Protein AF-A0A1R4IQX3-F1 (afdb_monomer_lite)

Structure (mmCIF, N/CA/C/O backbone):
data_AF-A0A1R4IQX3-F1
#
_entry.id   AF-A0A1R4IQX3-F1
#
loop_
_atom_site.group_PDB
_atom_site.id
_atom_site.type_symbol
_atom_site.label_atom_id
_atom_site.label_alt_id
_atom_site.label_comp_id
_atom_site.label_asym_id
_atom_site.label_entity_id
_atom_site.label_seq_id
_atom_site.pdbx_PDB_ins_code
_atom_site.Cartn_x
_atom_site.Cartn_y
_atom_site.Cartn_z
_atom_site.occupancy
_atom_site.B_iso_or_equiv
_atom_site.auth_seq_id
_atom_site.auth_comp_id
_atom_site.auth_asym_id
_atom_site.auth_atom_id
_atom_site.pdbx_PDB_model_num
ATOM 1 N N . MET A 1 1 ? -16.888 -7.785 -10.380 1.00 43.44 1 MET A N 1
ATOM 2 C CA . MET A 1 1 ? -16.012 -7.721 -9.189 1.00 43.44 1 MET A CA 1
ATOM 3 C C . MET A 1 1 ? -15.249 -9.032 -9.095 1.00 43.44 1 MET A C 1
ATOM 5 O O . MET A 1 1 ? -15.892 -10.069 -9.014 1.00 43.44 1 MET A O 1
ATOM 9 N N . LYS A 1 2 ? -13.913 -9.022 -9.199 1.00 46.88 2 LYS A N 1
ATOM 10 C CA . LYS A 1 2 ? -13.118 -10.229 -8.917 1.00 46.88 2 LYS A CA 1
ATOM 11 C C . LYS A 1 2 ? -13.210 -10.512 -7.416 1.00 46.88 2 LYS A C 1
ATOM 13 O O . LYS A 1 2 ? -13.004 -9.604 -6.617 1.00 46.88 2 LYS A O 1
ATOM 18 N N . TYR A 1 3 ? -13.562 -11.742 -7.061 1.00 51.34 3 TYR A N 1
ATOM 19 C CA . TYR A 1 3 ? -13.628 -12.204 -5.679 1.00 51.34 3 TYR A CA 1
ATOM 20 C C . TYR A 1 3 ? -12.227 -12.150 -5.062 1.00 51.34 3 TYR A C 1
ATOM 22 O O . TYR A 1 3 ? -11.325 -12.849 -5.522 1.00 51.34 3 TYR A O 1
ATOM 30 N N . VAL A 1 4 ? -12.046 -11.306 -4.047 1.00 56.22 4 VAL A N 1
ATOM 31 C CA . VAL A 1 4 ? -10.845 -11.320 -3.205 1.00 56.22 4 VAL A CA 1
ATOM 32 C C . VAL A 1 4 ? -10.936 -12.577 -2.347 1.00 56.22 4 VAL A C 1
ATOM 34 O O . VAL A 1 4 ? -11.919 -12.756 -1.622 1.00 56.22 4 VAL A O 1
ATOM 37 N N . LYS A 1 5 ? -9.969 -13.493 -2.467 1.00 57.38 5 LYS A N 1
ATOM 38 C CA . LYS A 1 5 ? -9.972 -14.710 -1.651 1.00 57.38 5 LYS A CA 1
ATOM 39 C C . LYS A 1 5 ? -9.778 -14.306 -0.194 1.00 57.38 5 LYS A C 1
ATOM 41 O O . LYS A 1 5 ? -8.991 -13.418 0.107 1.00 57.38 5 LYS A O 1
ATOM 46 N N . LYS A 1 6 ? -10.475 -14.966 0.732 1.00 54.78 6 LYS A N 1
ATOM 47 C CA . LYS A 1 6 ? -10.357 -14.688 2.176 1.00 54.78 6 LYS A CA 1
ATOM 48 C C . LYS A 1 6 ? -8.899 -14.760 2.662 1.00 54.78 6 LYS A C 1
ATOM 50 O O . LYS A 1 6 ? -8.510 -14.005 3.544 1.00 54.78 6 LYS A O 1
ATOM 55 N N . GLU A 1 7 ? -8.099 -15.621 2.038 1.00 54.00 7 GLU A N 1
ATOM 56 C CA . GLU A 1 7 ? -6.655 -15.768 2.257 1.00 54.00 7 GLU A CA 1
ATOM 57 C C . GLU A 1 7 ? -5.855 -14.504 1.883 1.00 54.00 7 GLU A C 1
ATOM 59 O O . GLU A 1 7 ? -4.935 -14.133 2.612 1.00 54.00 7 GLU A O 1
ATOM 64 N N . ASP A 1 8 ? -6.248 -13.785 0.823 1.00 56.62 8 ASP A N 1
ATOM 65 C CA . ASP A 1 8 ? -5.619 -12.519 0.408 1.00 56.62 8 ASP A CA 1
ATOM 66 C C . ASP A 1 8 ? -5.876 -11.398 1.424 1.00 56.62 8 ASP A C 1
ATOM 68 O O . ASP A 1 8 ? -5.043 -10.515 1.605 1.00 56.62 8 ASP A O 1
ATOM 72 N N . ILE A 1 9 ? -7.000 -11.457 2.144 1.00 55.66 9 ILE A N 1
ATOM 73 C CA . ILE A 1 9 ? -7.336 -10.510 3.222 1.00 55.66 9 ILE A CA 1
ATOM 74 C C . ILE A 1 9 ? -6.473 -10.779 4.468 1.00 55.66 9 ILE A C 1
ATOM 76 O O . ILE A 1 9 ? -6.210 -9.877 5.259 1.00 55.66 9 ILE A O 1
ATOM 80 N N . THR A 1 10 ? -6.000 -12.019 4.642 1.00 52.84 10 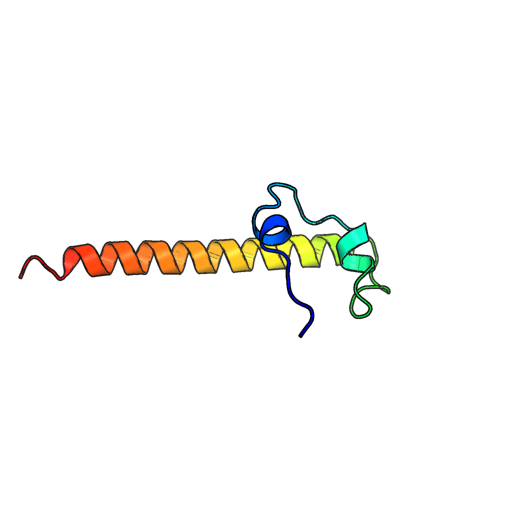THR A N 1
ATOM 81 C CA . THR A 1 10 ? -5.101 -12.409 5.743 1.00 52.84 10 THR A CA 1
ATOM 82 C C . THR A 1 10 ? -3.620 -12.246 5.417 1.00 52.84 10 THR A C 1
ATOM 84 O O . THR A 1 10 ? -2.772 -12.615 6.235 1.00 52.84 10 THR A O 1
ATOM 87 N N . ARG A 1 11 ? -3.282 -11.717 4.236 1.00 54.12 11 ARG A N 1
ATOM 88 C CA . ARG A 1 11 ? -1.895 -11.539 3.818 1.00 54.12 11 ARG A CA 1
ATOM 89 C C . ARG A 1 11 ? -1.215 -10.550 4.772 1.00 54.12 11 ARG A C 1
ATOM 91 O O . ARG A 1 11 ? -1.458 -9.353 4.735 1.00 54.12 11 ARG A O 1
ATOM 98 N N . LYS A 1 12 ? -0.364 -11.080 5.656 1.00 54.91 12 LYS A N 1
ATOM 99 C CA . LYS A 1 12 ? 0.446 -10.319 6.629 1.00 54.91 12 LYS A CA 1
ATOM 100 C C . LYS A 1 12 ? 1.615 -9.563 5.987 1.00 54.91 12 LYS A C 1
ATOM 102 O O . LYS A 1 12 ? 2.406 -8.956 6.700 1.00 54.91 12 LYS A O 1
ATOM 107 N N . HIS A 1 13 ? 1.788 -9.692 4.677 1.00 58.75 13 HIS A N 1
ATOM 108 C CA . HIS A 1 13 ? 2.944 -9.179 3.960 1.00 58.75 13 HIS A CA 1
ATOM 109 C C . HIS A 1 13 ? 2.615 -7.829 3.338 1.00 58.75 13 HIS A C 1
ATOM 111 O O . HIS A 1 13 ? 1.508 -7.626 2.842 1.00 58.75 13 HIS A O 1
ATOM 117 N N . ASP A 1 14 ? 3.588 -6.925 3.382 1.00 70.62 14 ASP A N 1
ATOM 118 C CA . ASP A 1 14 ? 3.515 -5.632 2.720 1.00 70.62 14 ASP A CA 1
ATOM 119 C C . ASP A 1 14 ? 3.187 -5.794 1.231 1.00 70.62 14 ASP A C 1
ATOM 121 O O . ASP A 1 14 ? 3.738 -6.663 0.552 1.00 70.62 14 ASP A O 1
ATOM 125 N N . VAL A 1 15 ? 2.299 -4.934 0.728 1.00 86.06 15 VAL A N 1
ATOM 126 C CA . VAL A 1 15 ? 2.075 -4.769 -0.712 1.00 86.06 15 VAL A CA 1
ATOM 127 C C . VAL A 1 15 ? 3.401 -4.370 -1.354 1.00 86.06 15 VAL A C 1
ATOM 129 O O . VAL A 1 15 ? 4.053 -3.434 -0.889 1.00 86.06 15 VAL A O 1
ATOM 132 N N . THR A 1 16 ? 3.797 -5.066 -2.417 1.00 91.06 16 THR A N 1
ATOM 133 C CA . THR A 1 16 ? 5.058 -4.799 -3.119 1.00 91.06 16 THR A CA 1
ATOM 134 C C . THR A 1 16 ? 4.873 -3.850 -4.304 1.00 91.06 16 THR A C 1
ATOM 136 O O . THR A 1 16 ? 3.802 -3.774 -4.908 1.00 91.06 16 THR A O 1
ATOM 139 N N . VAL A 1 17 ? 5.951 -3.163 -4.698 1.00 94.12 17 VAL A N 1
ATOM 140 C CA . VAL A 1 17 ? 5.988 -2.302 -5.898 1.00 94.12 17 VAL A CA 1
ATOM 141 C C . VAL A 1 17 ? 5.559 -3.061 -7.158 1.00 94.12 17 VAL A C 1
ATOM 143 O O . VAL A 1 17 ? 4.801 -2.534 -7.971 1.00 94.12 17 VAL A O 1
ATOM 146 N N . GLN A 1 18 ? 5.983 -4.320 -7.307 1.00 94.25 18 GLN A N 1
ATOM 147 C CA . GLN A 1 18 ? 5.61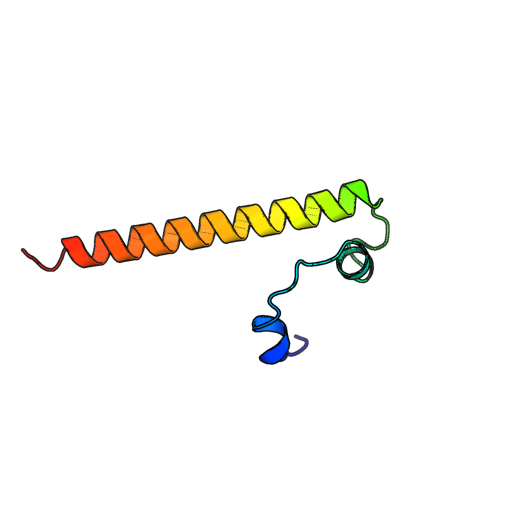1 -5.150 -8.456 1.00 94.25 18 GLN A CA 1
ATOM 148 C C . GLN A 1 18 ? 4.110 -5.442 -8.496 1.00 94.25 18 GLN A C 1
ATOM 150 O O . GLN A 1 18 ? 3.507 -5.397 -9.565 1.00 94.25 18 GLN A O 1
ATOM 155 N N . GLU A 1 19 ? 3.489 -5.696 -7.344 1.00 91.44 19 GLU A N 1
ATOM 156 C CA . GLU A 1 19 ? 2.043 -5.919 -7.259 1.00 91.44 19 GLU A CA 1
ATOM 157 C C . GLU A 1 19 ? 1.250 -4.650 -7.572 1.00 91.44 19 GLU A C 1
ATOM 159 O O . GLU A 1 19 ? 0.223 -4.732 -8.243 1.00 91.44 19 GLU A O 1
ATOM 164 N N . VAL A 1 20 ? 1.743 -3.477 -7.159 1.00 93.69 20 VAL A N 1
ATOM 165 C CA . VAL A 1 20 ? 1.144 -2.193 -7.552 1.00 93.69 20 VAL A CA 1
ATOM 166 C C . VAL A 1 20 ? 1.240 -2.003 -9.059 1.00 93.69 20 VAL A C 1
ATOM 168 O O . VAL A 1 20 ? 0.225 -1.768 -9.710 1.00 93.69 20 VAL A O 1
ATOM 171 N N . LYS A 1 21 ? 2.430 -2.176 -9.639 1.00 95.69 21 LYS A N 1
ATOM 172 C CA . LYS A 1 21 ? 2.661 -2.003 -11.082 1.00 95.69 21 LYS A CA 1
ATOM 173 C C . LYS A 1 21 ? 1.971 -3.074 -11.935 1.00 95.69 21 LYS A C 1
ATOM 175 O O . LYS A 1 21 ? 1.712 -2.841 -13.110 1.00 95.69 21 LYS A O 1
ATOM 180 N N . ALA A 1 22 ? 1.605 -4.220 -11.361 1.00 95.06 22 ALA A N 1
ATOM 181 C CA . ALA A 1 22 ? 0.780 -5.222 -12.036 1.00 95.06 22 ALA A CA 1
ATOM 182 C C . ALA A 1 22 ? -0.673 -4.752 -12.259 1.00 95.06 22 ALA A C 1
ATOM 184 O O . ALA A 1 22 ? -1.393 -5.334 -13.075 1.00 95.06 22 ALA A O 1
ATOM 185 N N . ILE A 1 23 ? -1.123 -3.701 -11.563 1.00 93.06 23 ILE A N 1
ATOM 186 C CA . ILE A 1 23 ? -2.435 -3.089 -11.782 1.00 93.06 23 ILE A CA 1
ATOM 187 C C . ILE A 1 23 ? -2.337 -2.163 -13.006 1.00 93.06 23 ILE A C 1
ATOM 189 O O . ILE A 1 23 ? -1.529 -1.236 -12.989 1.00 93.06 23 ILE A O 1
ATOM 193 N N . PRO A 1 24 ? -3.193 -2.321 -14.040 1.00 95.69 24 PRO A N 1
ATOM 194 C CA . PRO A 1 24 ? -3.109 -1.522 -15.271 1.00 95.69 24 PRO A CA 1
ATOM 195 C C . PRO A 1 24 ? -3.087 -0.003 -15.049 1.00 95.69 24 PRO A C 1
ATOM 197 O O . PRO A 1 24 ? -2.428 0.723 -15.785 1.00 95.69 24 PRO A O 1
ATOM 200 N N . MET A 1 25 ? -3.769 0.471 -14.004 1.00 94.81 25 MET A N 1
ATOM 201 C CA . MET A 1 25 ? -3.794 1.880 -13.604 1.00 94.81 25 MET A CA 1
ATOM 202 C C . MET A 1 25 ? -2.415 2.420 -13.196 1.00 94.81 25 MET A C 1
ATOM 204 O O . MET A 1 25 ? -2.135 3.584 -13.453 1.00 94.81 25 MET A O 1
ATOM 208 N N . PHE A 1 26 ? -1.558 1.589 -12.599 1.00 96.06 26 PHE A N 1
ATOM 209 C CA . PHE A 1 26 ? -0.246 1.979 -12.069 1.00 96.06 26 PHE A CA 1
ATOM 210 C C . PHE A 1 26 ? 0.920 1.366 -12.854 1.00 96.06 26 PHE A C 1
ATOM 212 O O . PHE A 1 26 ? 2.074 1.532 -12.478 1.00 96.06 26 PHE A O 1
ATOM 219 N N . ALA A 1 27 ? 0.657 0.669 -13.962 1.00 96.06 27 ALA A N 1
ATOM 220 C CA . ALA A 1 27 ? 1.694 -0.028 -14.728 1.00 96.06 27 ALA A CA 1
ATOM 221 C C . ALA A 1 27 ? 2.792 0.898 -15.276 1.00 96.06 27 ALA A C 1
ATOM 223 O O . ALA A 1 27 ? 3.928 0.473 -15.470 1.00 96.06 27 ALA A O 1
ATOM 224 N N . HIS A 1 28 ? 2.456 2.168 -15.505 1.00 97.06 28 HIS A N 1
ATOM 225 C CA . HIS A 1 28 ? 3.370 3.190 -16.009 1.00 97.06 28 HIS A CA 1
ATOM 226 C C . HIS A 1 28 ? 4.150 3.916 -14.902 1.00 97.06 28 HIS A C 1
ATOM 228 O O . HIS A 1 28 ? 4.949 4.797 -15.211 1.00 97.06 28 HIS A O 1
ATOM 234 N N . PHE A 1 29 ? 3.914 3.582 -13.631 1.00 97.81 29 PHE A N 1
ATOM 235 C CA . PHE A 1 29 ? 4.574 4.250 -12.516 1.00 97.81 29 PHE A CA 1
ATOM 236 C C . PHE A 1 29 ? 6.044 3.834 -12.412 1.00 97.81 29 PHE A C 1
ATOM 238 O O . PHE A 1 29 ? 6.412 2.667 -12.627 1.00 97.81 29 PHE A O 1
ATOM 245 N N . THR A 1 30 ? 6.888 4.791 -12.028 1.00 98.00 30 THR A N 1
ATOM 246 C CA . THR A 1 30 ? 8.225 4.474 -11.521 1.00 98.00 30 THR A CA 1
ATOM 247 C C . THR A 1 30 ? 8.114 3.729 -10.193 1.00 98.00 30 THR A C 1
ATOM 249 O O . THR A 1 30 ? 7.039 3.651 -9.587 1.00 98.00 30 THR A O 1
ATOM 252 N N . ASP A 1 31 ? 9.216 3.143 -9.741 1.00 97.19 31 ASP A N 1
ATOM 253 C CA . ASP A 1 31 ? 9.210 2.415 -8.476 1.00 97.19 31 ASP A CA 1
ATOM 254 C C . ASP A 1 31 ? 8.929 3.375 -7.306 1.00 97.19 31 ASP A C 1
ATOM 256 O O . ASP A 1 31 ? 8.118 3.055 -6.442 1.00 97.19 31 ASP A O 1
ATOM 260 N N . GLU A 1 32 ? 9.448 4.607 -7.353 1.00 97.75 32 GLU A N 1
ATOM 261 C CA . GLU A 1 32 ? 9.194 5.645 -6.345 1.00 97.75 32 GLU A CA 1
ATOM 262 C C . GLU A 1 32 ? 7.713 6.051 -6.284 1.00 97.75 32 GLU A C 1
ATOM 264 O O . GLU A 1 32 ? 7.154 6.224 -5.198 1.00 97.75 32 GLU A O 1
ATOM 269 N N . GLN A 1 33 ? 7.060 6.172 -7.445 1.00 97.75 33 GLN A N 1
ATOM 270 C CA . GLN A 1 33 ? 5.629 6.474 -7.532 1.00 97.75 33 GLN A CA 1
ATOM 271 C C . GLN A 1 33 ? 4.777 5.308 -7.015 1.00 97.75 33 GLN A C 1
ATOM 273 O O . GLN A 1 33 ? 3.781 5.514 -6.323 1.00 97.75 33 GLN A O 1
ATOM 278 N N . ALA A 1 34 ? 5.163 4.068 -7.317 1.00 96.88 34 ALA A N 1
ATOM 279 C CA . ALA A 1 34 ? 4.480 2.888 -6.799 1.00 96.88 34 ALA A CA 1
ATOM 280 C C . ALA A 1 34 ? 4.636 2.762 -5.273 1.00 96.88 34 ALA A C 1
ATOM 282 O O . ALA A 1 34 ? 3.675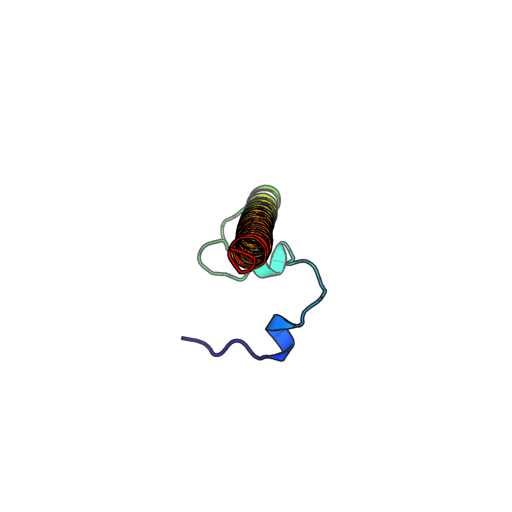 2.427 -4.580 1.00 96.88 34 ALA A O 1
ATOM 283 N N . GLU A 1 35 ? 5.809 3.086 -4.728 1.00 95.69 35 GLU A N 1
ATOM 284 C CA . GLU A 1 35 ? 6.005 3.182 -3.282 1.00 95.69 35 GLU A CA 1
ATOM 285 C C . GLU A 1 35 ? 5.142 4.272 -2.645 1.00 95.69 35 GLU A C 1
ATOM 287 O O . GLU A 1 35 ? 4.634 4.085 -1.538 1.00 95.69 35 GLU A O 1
ATOM 292 N N . GLU A 1 36 ? 4.954 5.405 -3.325 1.00 96.88 36 GLU A N 1
ATOM 293 C CA . GLU A 1 36 ? 4.064 6.462 -2.851 1.00 96.88 36 GLU A CA 1
ATOM 294 C C . GLU A 1 36 ? 2.623 5.961 -2.739 1.00 96.88 36 GLU A C 1
ATOM 296 O O . GLU A 1 36 ? 2.014 6.131 -1.685 1.00 96.88 36 GLU A O 1
ATOM 301 N N . VAL A 1 37 ? 2.122 5.229 -3.740 1.00 95.00 37 VAL A N 1
ATOM 302 C CA . VAL A 1 37 ? 0.800 4.581 -3.667 1.00 95.00 37 VAL A CA 1
ATOM 303 C C . VAL A 1 37 ? 0.699 3.669 -2.445 1.00 95.00 37 VAL A C 1
ATOM 305 O O . VAL A 1 37 ? -0.291 3.730 -1.712 1.00 95.00 37 VAL A O 1
ATOM 308 N N . ILE A 1 38 ? 1.723 2.848 -2.188 1.00 93.69 38 ILE A N 1
ATOM 309 C CA . ILE A 1 38 ? 1.744 1.945 -1.028 1.00 93.69 38 ILE A CA 1
ATOM 310 C C . ILE A 1 38 ? 1.667 2.747 0.274 1.00 93.69 38 ILE A C 1
ATOM 312 O O . ILE A 1 38 ? 0.856 2.421 1.144 1.00 93.69 38 ILE A O 1
ATOM 316 N N . ARG A 1 39 ? 2.477 3.805 0.408 1.00 93.38 39 ARG A N 1
ATOM 317 C CA . ARG A 1 39 ? 2.470 4.685 1.586 1.00 93.38 39 ARG A CA 1
ATOM 318 C C . ARG A 1 39 ? 1.105 5.336 1.781 1.00 93.38 39 ARG A C 1
ATOM 320 O O . ARG A 1 39 ? 0.554 5.255 2.874 1.00 93.38 39 ARG A O 1
ATOM 327 N N . THR A 1 40 ? 0.526 5.898 0.724 1.00 95.00 40 THR A N 1
ATOM 328 C CA . THR A 1 40 ? -0.791 6.537 0.768 1.00 95.00 40 THR A CA 1
ATOM 329 C C . THR A 1 40 ? -1.871 5.566 1.237 1.00 95.00 40 THR A C 1
ATOM 331 O O . THR A 1 40 ? -2.633 5.892 2.146 1.00 95.00 40 THR A O 1
ATOM 334 N N . VAL A 1 41 ? -1.921 4.352 0.677 1.00 91.94 41 VAL A N 1
ATOM 335 C CA . VAL A 1 41 ? -2.900 3.333 1.086 1.00 91.94 41 VAL A CA 1
ATOM 336 C C . VAL A 1 41 ? -2.719 2.951 2.556 1.00 91.94 41 VAL A C 1
ATOM 338 O O . VAL A 1 41 ? -3.711 2.879 3.282 1.00 91.94 41 VAL A O 1
ATOM 341 N N . LYS A 1 42 ? -1.477 2.763 3.024 1.00 89.75 42 LYS A N 1
ATOM 342 C CA . LYS A 1 42 ? -1.190 2.483 4.442 1.00 89.75 42 LYS A CA 1
ATOM 343 C C . LYS A 1 42 ? -1.708 3.597 5.350 1.00 89.75 42 LYS A C 1
ATOM 345 O O . LYS A 1 42 ? -2.454 3.310 6.282 1.00 89.75 42 LYS A O 1
ATOM 350 N N . THR A 1 43 ? -1.409 4.854 5.025 1.00 92.56 43 THR A N 1
ATOM 351 C CA . THR A 1 43 ? -1.885 6.010 5.795 1.00 92.56 43 THR A CA 1
ATOM 352 C C . THR A 1 43 ? -3.413 6.080 5.836 1.00 92.56 43 THR A C 1
ATOM 354 O O . THR A 1 43 ? -3.989 6.298 6.898 1.00 92.56 43 THR A O 1
ATOM 357 N N . PHE A 1 44 ? -4.103 5.835 4.716 1.00 94.00 44 PHE A N 1
ATOM 358 C CA . PHE A 1 44 ? -5.570 5.799 4.709 1.00 94.00 44 PHE A CA 1
ATOM 359 C C . PHE A 1 44 ? -6.138 4.708 5.624 1.00 94.00 44 PHE A C 1
ATOM 361 O O . PHE A 1 44 ? -7.109 4.954 6.343 1.00 94.00 44 PHE A O 1
ATOM 368 N N . VAL A 1 45 ? -5.538 3.515 5.619 1.00 89.88 45 VAL A N 1
ATOM 369 C CA . VAL A 1 45 ? -5.963 2.403 6.482 1.00 89.88 45 VAL A CA 1
ATOM 370 C C . VAL A 1 45 ? -5.715 2.722 7.958 1.00 89.88 45 VAL A C 1
ATOM 372 O O . VAL A 1 45 ? -6.580 2.443 8.788 1.00 89.88 45 VAL A O 1
ATOM 375 N N . GLU A 1 46 ? -4.581 3.339 8.290 1.00 89.56 46 GLU A N 1
ATOM 376 C CA . GLU A 1 46 ? -4.269 3.788 9.652 1.00 89.56 46 GLU A CA 1
ATOM 377 C C . GLU A 1 46 ? -5.294 4.808 10.154 1.00 89.56 46 GLU A C 1
ATOM 379 O O . GLU A 1 46 ? -5.871 4.608 11.224 1.00 89.56 46 GLU A O 1
ATOM 384 N N . ILE A 1 47 ? -5.610 5.830 9.351 1.00 94.31 47 ILE A N 1
ATOM 385 C CA . ILE A 1 47 ? -6.638 6.827 9.688 1.00 94.31 47 ILE A CA 1
ATOM 386 C C . ILE A 1 47 ? -7.994 6.148 9.909 1.00 94.31 47 ILE A C 1
ATOM 388 O O . ILE A 1 47 ? -8.660 6.402 10.913 1.00 94.31 47 ILE A O 1
ATOM 392 N N . ALA A 1 48 ? -8.407 5.255 9.004 1.00 91.38 48 ALA A N 1
ATOM 393 C CA . ALA A 1 48 ? -9.675 4.542 9.132 1.00 91.38 48 ALA A CA 1
ATOM 394 C C . A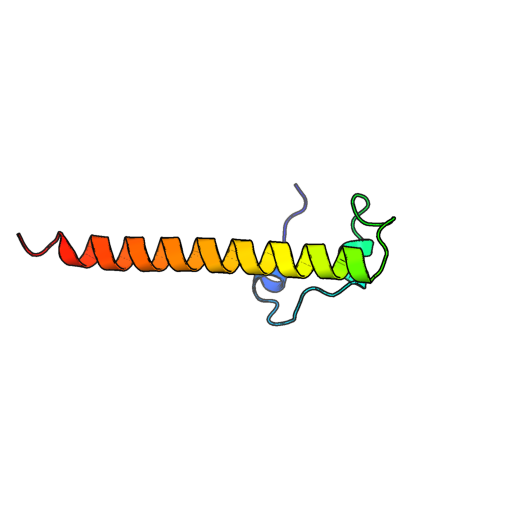LA A 1 48 ? -9.731 3.697 10.418 1.00 91.38 48 ALA A C 1
ATOM 396 O O . ALA A 1 48 ? -10.748 3.692 11.119 1.00 91.38 48 ALA A O 1
ATOM 397 N N . LEU A 1 49 ? -8.629 3.024 10.762 1.00 88.69 49 LEU A N 1
ATOM 398 C CA . LEU A 1 49 ? -8.515 2.238 11.986 1.00 88.69 49 LEU A CA 1
ATOM 399 C C . LEU A 1 49 ? -8.563 3.121 13.238 1.00 88.69 49 LEU A C 1
ATOM 401 O O . LEU A 1 49 ? -9.226 2.761 14.212 1.00 88.69 49 LEU A O 1
ATOM 405 N N . GLU A 1 50 ? -7.887 4.268 13.231 1.00 91.31 50 GLU A N 1
ATOM 406 C CA . GLU A 1 50 ? -7.954 5.236 14.326 1.00 91.31 50 GLU A CA 1
ATOM 407 C C . GLU A 1 50 ? -9.366 5.785 14.520 1.00 91.31 50 GLU A C 1
ATOM 409 O O . GLU A 1 50 ? -9.857 5.831 15.650 1.00 91.31 50 GLU A O 1
ATOM 414 N N . CYS A 1 51 ? -10.045 6.159 13.434 1.00 92.75 51 CYS A N 1
ATOM 415 C CA . CYS A 1 51 ? -11.437 6.594 13.478 1.00 92.75 51 CYS A CA 1
ATOM 416 C C . CYS A 1 51 ? -12.336 5.511 14.083 1.00 92.75 51 CYS A C 1
ATOM 418 O O . CYS A 1 51 ? -13.132 5.807 14.974 1.00 92.75 51 CYS A O 1
ATOM 420 N N . TYR A 1 52 ? -12.172 4.256 13.658 1.00 90.25 52 TYR A N 1
ATOM 421 C CA . TYR A 1 52 ? -12.920 3.127 14.207 1.00 90.25 52 TYR A CA 1
ATOM 422 C C . TYR A 1 52 ? -12.665 2.932 15.710 1.00 90.25 52 TYR A C 1
ATOM 424 O O . TYR A 1 52 ? -13.611 2.778 16.485 1.00 90.25 52 TYR A O 1
ATOM 432 N N . LYS A 1 53 ? -11.400 2.989 1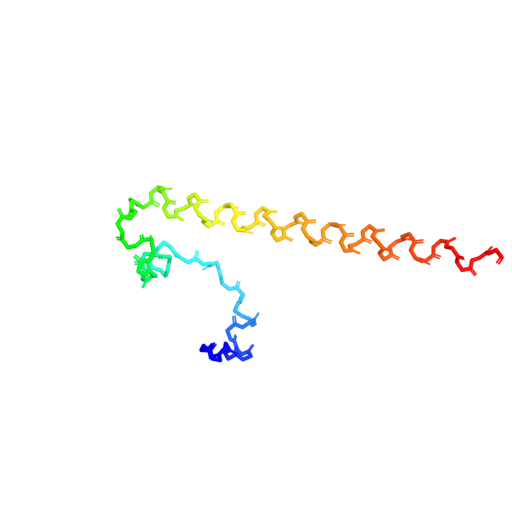6.151 1.00 90.06 53 LYS A N 1
ATOM 433 C CA . LYS A 1 53 ? -11.037 2.884 17.575 1.00 90.06 53 LYS A CA 1
ATOM 434 C C . LYS A 1 53 ? -11.672 4.006 18.401 1.00 90.06 53 LYS A C 1
ATOM 436 O O . LYS A 1 53 ? -12.335 3.715 19.393 1.00 90.06 53 LYS A O 1
ATOM 441 N N . LYS A 1 54 ? -11.563 5.258 17.942 1.00 90.25 54 LYS A N 1
ATOM 442 C CA . LYS A 1 54 ? -12.172 6.431 18.599 1.00 90.25 54 LYS A CA 1
ATOM 443 C C . LYS A 1 54 ? -13.697 6.319 18.689 1.00 90.25 54 LYS A C 1
ATOM 445 O O . LYS A 1 54 ? -14.277 6.656 19.717 1.00 90.25 54 LYS A O 1
ATOM 450 N N . GLN A 1 55 ? -14.362 5.816 17.646 1.00 88.19 55 GLN A N 1
ATOM 451 C CA . GLN A 1 55 ? -15.808 5.572 17.683 1.00 88.19 55 GLN A CA 1
ATOM 452 C C . GLN A 1 55 ? -16.182 4.510 18.720 1.00 88.19 55 GLN A C 1
ATOM 454 O O . GLN A 1 55 ? -17.129 4.710 19.478 1.00 88.19 55 GLN A O 1
ATOM 459 N N . LYS A 1 56 ? -15.425 3.411 18.795 1.00 83.88 56 LYS A N 1
ATOM 460 C CA . LYS A 1 56 ? -15.665 2.342 19.771 1.00 83.88 56 LYS A CA 1
ATOM 461 C C . LYS A 1 56 ? -15.448 2.814 21.215 1.00 83.88 56 LYS A C 1
ATOM 463 O O . LYS A 1 56 ? -16.239 2.478 22.090 1.00 83.88 56 LYS A O 1
ATOM 468 N N . GLU A 1 57 ? -14.418 3.623 21.457 1.00 80.62 57 GLU A N 1
ATOM 469 C CA . GLU A 1 57 ? -14.158 4.241 22.766 1.00 80.62 57 GLU A CA 1
ATOM 470 C C . GLU A 1 57 ? -15.273 5.211 23.181 1.00 80.62 57 GLU A C 1
ATOM 472 O O . GLU A 1 57 ? -15.677 5.225 24.342 1.00 80.62 57 GLU A O 1
ATOM 477 N N . ASN A 1 58 ? -15.813 5.986 22.237 1.00 70.50 58 ASN A N 1
ATOM 478 C CA . ASN A 1 58 ? -16.915 6.910 22.507 1.00 70.50 58 ASN A CA 1
ATOM 479 C C . ASN A 1 58 ? -18.262 6.193 22.700 1.00 70.50 58 ASN A C 1
ATOM 481 O O . ASN A 1 58 ? -19.084 6.658 23.485 1.00 70.50 58 ASN A O 1
ATOM 485 N N . GLN A 1 59 ? -18.488 5.050 22.045 1.00 62.41 59 GLN A N 1
ATOM 486 C CA . GLN A 1 59 ? -19.675 4.218 22.284 1.00 62.41 59 GLN A CA 1
ATOM 487 C C . GLN A 1 59 ? -19.675 3.593 23.686 1.00 62.41 59 GLN A C 1
ATOM 489 O O . GLN A 1 59 ? -20.732 3.516 24.300 1.00 62.41 59 GLN A O 1
ATOM 494 N N . GLY A 1 60 ? -18.507 3.218 24.222 1.00 58.22 60 GLY A N 1
ATOM 495 C CA . GLY A 1 60 ? -18.392 2.684 25.586 1.00 58.22 60 GLY A CA 1
ATOM 496 C C . GLY A 1 60 ? -18.620 3.710 26.703 1.00 58.22 60 GLY A C 1
ATOM 497 O O . GLY A 1 60 ? -18.901 3.313 27.825 1.00 58.22 60 GLY A O 1
ATOM 498 N N . LYS A 1 61 ? -18.523 5.016 26.415 1.00 55.06 61 LYS A N 1
ATOM 499 C CA . LYS A 1 61 ? -18.723 6.096 27.403 1.00 55.06 61 LYS A CA 1
ATOM 500 C C . LYS A 1 61 ? -20.167 6.603 27.502 1.00 55.06 61 LYS A C 1
ATOM 502 O O . LYS A 1 61 ? -20.494 7.275 28.470 1.00 55.06 61 LYS A O 1
ATOM 507 N N . ASN A 1 62 ? -21.021 6.300 26.522 1.00 54.12 62 ASN A N 1
ATOM 508 C CA . ASN A 1 62 ? -22.415 6.769 26.482 1.00 54.12 62 ASN A CA 1
ATOM 509 C C . ASN A 1 62 ? -23.425 5.774 27.081 1.00 54.12 62 ASN A C 1
ATOM 511 O O . ASN A 1 62 ? -24.616 6.066 27.096 1.00 54.12 62 ASN A O 1
ATOM 515 N N . THR A 1 63 ? -22.981 4.607 27.548 1.00 51.25 63 THR A N 1
ATOM 516 C CA . THR A 1 63 ? -23.835 3.585 28.182 1.00 51.25 63 THR A CA 1
ATOM 517 C C . THR A 1 63 ? -23.920 3.688 29.708 1.00 51.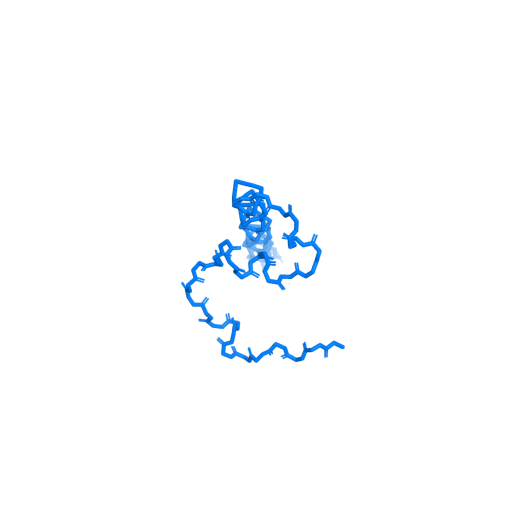25 63 THR A C 1
ATOM 519 O O . THR A 1 63 ? -24.654 2.908 30.304 1.00 51.25 63 THR A O 1
ATOM 522 N N . ASP A 1 64 ? -23.222 4.647 30.326 1.00 49.97 64 ASP A N 1
ATOM 523 C CA . ASP A 1 64 ? -23.192 4.864 31.784 1.00 49.97 64 ASP A CA 1
ATOM 524 C C . ASP A 1 64 ? -23.984 6.118 32.239 1.00 49.97 64 ASP A C 1
ATOM 526 O O . ASP A 1 64 ? -23.637 6.738 33.246 1.00 49.97 64 ASP A O 1
ATOM 530 N N . ILE A 1 65 ? -25.035 6.522 31.505 1.00 43.22 65 ILE A N 1
ATOM 531 C CA . ILE A 1 65 ? -25.993 7.575 31.918 1.00 43.22 65 ILE A CA 1
ATOM 532 C C . ILE A 1 65 ? -27.399 6.989 32.006 1.00 43.22 65 ILE A C 1
ATOM 534 O O . ILE A 1 65 ? -27.837 6.381 31.002 1.00 43.22 65 ILE A O 1
#

Secondary structure (DSSP, 8-state):
-----HHHHT--SPPPHHHHHTSTTTTT--HHHHHHHHHHHHHHHHHHHHHHHHHHHHHHHSS--

Sequence (65 aa):
MKYVKKEDITRKHDVTVQEVKAIPMFAHFTDEQAEEVIRTVKTFVEIALECYKKQKENQGKNTDI

Radius of gyration: 17.06 Å; chains: 1; bounding box: 35×23×48 Å

pLDDT: mean 80.17, std 18.59, range [43.22, 98.0]

Foldseek 3Di:
DPDDPPVNVVPPDQDALVNQLVPVVCVPPDSVVSVVVSVVVVVVVVVVVVVVVVVVVVVVVVVPD